Protein AF-A0A9P6WS42-F1 (afdb_monomer_lite)

Organism: Rhizopus oryzae (NCBI:txid64495)

Structure (mmCIF, N/CA/C/O backbone):
data_AF-A0A9P6WS42-F1
#
_entry.id   AF-A0A9P6WS42-F1
#
loop_
_atom_site.group_PDB
_atom_site.id
_atom_site.type_symbol
_atom_site.label_atom_id
_atom_site.label_alt_id
_atom_site.label_comp_id
_atom_site.label_asym_id
_atom_site.label_entity_id
_atom_site.label_seq_id
_atom_site.pdbx_PDB_ins_code
_atom_site.Cartn_x
_atom_site.Cartn_y
_atom_site.Cartn_z
_atom_site.occupancy
_atom_site.B_iso_or_equiv
_atom_site.auth_seq_id
_atom_site.auth_comp_id
_atom_site.auth_asym_id
_atom_site.auth_atom_id
_atom_site.pdbx_PDB_model_num
ATOM 1 N N . MET A 1 1 ? -29.569 18.873 82.165 1.00 46.16 1 MET A N 1
ATOM 2 C CA . MET A 1 1 ? -29.773 17.542 81.552 1.00 46.16 1 MET A CA 1
ATOM 3 C C . MET A 1 1 ? -29.683 17.688 80.034 1.00 46.16 1 MET A C 1
ATOM 5 O O . MET A 1 1 ? -30.394 18.507 79.463 1.00 46.16 1 MET A O 1
ATOM 9 N N . ASN A 1 2 ? -28.747 16.977 79.411 1.00 52.41 2 ASN A N 1
ATOM 10 C CA . ASN A 1 2 ? -28.185 17.230 78.078 1.00 52.41 2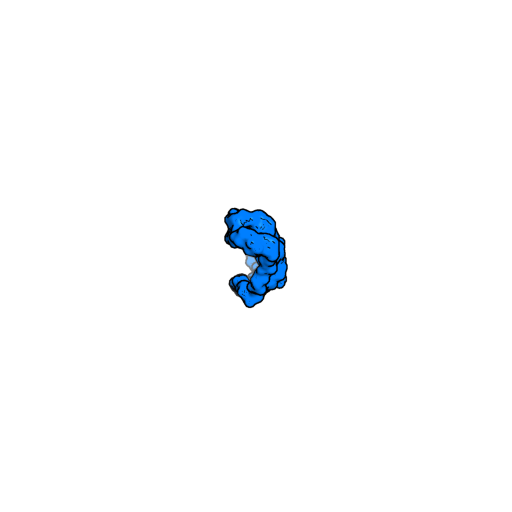 ASN A CA 1
ATOM 11 C C . ASN A 1 2 ? -29.073 16.741 76.915 1.00 52.41 2 ASN A C 1
ATOM 13 O O . ASN A 1 2 ? -28.735 15.768 76.250 1.00 52.41 2 ASN A O 1
ATOM 17 N N . VAL A 1 3 ? -30.195 17.410 76.631 1.00 56.16 3 VAL A N 1
ATOM 18 C CA . VAL A 1 3 ? -31.117 16.955 75.563 1.00 56.16 3 VAL A CA 1
ATOM 19 C C . VAL A 1 3 ? -30.722 17.458 74.162 1.00 56.16 3 VAL A C 1
ATOM 21 O O . VAL A 1 3 ? -31.017 16.800 73.172 1.00 56.16 3 VAL A O 1
ATOM 24 N N . ARG A 1 4 ? -29.988 18.579 74.047 1.00 54.50 4 ARG A N 1
ATOM 25 C CA . ARG A 1 4 ? -29.570 19.140 72.739 1.00 54.50 4 ARG A CA 1
ATOM 26 C C . ARG A 1 4 ? -28.401 18.414 72.064 1.00 54.50 4 ARG A C 1
ATOM 28 O O . ARG A 1 4 ? -28.244 18.528 70.858 1.00 54.50 4 ARG A O 1
ATOM 35 N N . LEU A 1 5 ? -27.585 17.689 72.829 1.00 50.72 5 LEU A N 1
ATOM 36 C CA . LEU A 1 5 ? -26.433 16.949 72.295 1.00 50.72 5 LEU A CA 1
ATOM 37 C C . LEU A 1 5 ? -26.826 15.572 71.737 1.00 50.72 5 LEU A C 1
ATOM 39 O O . LEU A 1 5 ? -26.123 15.045 70.887 1.00 50.72 5 LEU A O 1
ATOM 43 N N . LEU A 1 6 ? -27.962 15.018 72.173 1.00 51.47 6 LEU A N 1
ATOM 44 C CA . LEU A 1 6 ? -28.435 13.691 71.766 1.00 51.47 6 LEU A CA 1
ATOM 45 C C . LEU A 1 6 ? -29.115 13.689 70.387 1.00 51.47 6 LEU A C 1
ATOM 47 O O . LEU A 1 6 ? -29.074 12.688 69.678 1.00 51.47 6 LEU A O 1
ATOM 51 N N . SER A 1 7 ? -29.705 14.814 69.976 1.00 51.19 7 SER A N 1
ATOM 52 C CA . SER A 1 7 ? -30.403 14.945 68.692 1.00 51.19 7 SER A CA 1
ATOM 53 C C . SER A 1 7 ? -29.474 15.182 67.497 1.00 51.19 7 SER A C 1
ATOM 55 O O . SER A 1 7 ? -29.868 14.895 66.370 1.00 51.19 7 SER A O 1
ATOM 57 N N . LEU A 1 8 ? -28.236 15.643 67.719 1.00 51.81 8 LEU A N 1
ATOM 58 C CA . LEU A 1 8 ? -27.270 15.852 66.633 1.00 51.81 8 LEU A CA 1
ATOM 59 C C . LEU A 1 8 ? -26.605 14.544 66.169 1.00 51.81 8 LEU A C 1
ATOM 61 O O . LEU A 1 8 ? -26.204 14.431 65.015 1.00 51.81 8 LEU A O 1
ATOM 65 N N . SER A 1 9 ? -26.504 13.543 67.048 1.00 53.69 9 SER A N 1
ATOM 66 C CA . SER A 1 9 ? -25.834 12.269 66.750 1.00 53.69 9 SER A CA 1
ATOM 67 C C . SER A 1 9 ? -26.696 11.300 65.939 1.00 53.69 9 SER A C 1
ATOM 69 O O . SER A 1 9 ? -26.161 10.429 65.259 1.00 53.69 9 SER A O 1
ATOM 71 N N . LEU A 1 10 ? -28.025 11.445 65.983 1.00 51.66 10 LEU A N 1
ATOM 72 C CA . LEU A 1 10 ? -28.938 10.485 65.358 1.00 51.66 10 LEU A CA 1
ATOM 73 C C . LEU A 1 10 ? -29.092 10.699 63.842 1.00 51.66 10 LEU A C 1
ATOM 75 O O . LEU A 1 10 ? -29.388 9.754 63.118 1.00 51.66 10 LEU A O 1
ATOM 79 N N . PHE A 1 11 ? -28.835 11.911 63.342 1.00 51.41 11 PHE A N 1
ATOM 80 C CA . PHE A 1 11 ? -28.960 12.234 61.913 1.00 51.41 11 PHE A CA 1
ATOM 81 C C . PHE A 1 11 ? -27.727 11.860 61.074 1.00 51.41 11 PHE A C 1
ATOM 83 O O . PHE A 1 11 ? -27.799 11.853 59.850 1.00 51.41 11 PHE A O 1
ATOM 90 N N . ALA A 1 12 ? -26.599 11.532 61.711 1.00 53.59 12 ALA A N 1
ATOM 91 C CA . ALA A 1 12 ? -25.361 11.191 61.008 1.00 53.59 12 ALA A CA 1
ATOM 92 C C . ALA A 1 12 ? -25.286 9.714 60.567 1.00 53.59 12 ALA A C 1
ATOM 94 O O . ALA A 1 12 ? -24.409 9.358 59.785 1.00 53.59 12 ALA A O 1
ATOM 95 N N . ALA A 1 13 ? -26.187 8.848 61.047 1.00 54.91 13 ALA A N 1
ATOM 96 C CA . ALA A 1 13 ? -26.085 7.399 60.842 1.00 54.91 13 ALA A CA 1
ATOM 97 C C . ALA A 1 13 ? -26.916 6.848 59.665 1.00 54.91 13 ALA A C 1
ATOM 99 O O . ALA A 1 13 ? -26.704 5.711 59.255 1.00 54.91 13 ALA A O 1
ATOM 100 N N . THR A 1 14 ? -27.844 7.618 59.090 1.00 56.75 14 THR A N 1
ATOM 101 C CA . THR A 1 14 ? -28.782 7.120 58.060 1.00 56.75 14 THR A CA 1
ATOM 102 C C . THR A 1 14 ? -28.362 7.403 56.613 1.00 56.75 14 THR A C 1
ATOM 104 O O . THR A 1 14 ? -29.088 7.051 55.688 1.00 56.75 14 THR A O 1
ATOM 107 N N . GLY A 1 15 ? -27.177 7.979 56.383 1.00 55.53 15 GLY A N 1
ATOM 108 C CA . GLY A 1 15 ? -26.724 8.396 55.048 1.00 55.53 15 GLY A CA 1
ATOM 109 C C . GLY A 1 15 ? -26.076 7.324 54.157 1.00 55.53 15 GLY A C 1
ATOM 110 O O . GLY A 1 15 ? -25.818 7.617 52.995 1.00 55.53 15 GLY A O 1
ATOM 111 N N . LEU A 1 16 ? -25.790 6.110 54.650 1.00 57.00 16 LEU A N 1
ATOM 112 C CA . LEU A 1 16 ? -25.033 5.102 53.876 1.00 57.00 16 LEU A CA 1
ATOM 113 C C . LEU A 1 16 ? -25.857 3.938 53.309 1.00 57.00 16 LEU A C 1
ATOM 115 O O . LEU A 1 16 ? -25.305 3.099 52.604 1.00 57.00 16 LEU A O 1
ATOM 119 N N . ALA A 1 17 ? -27.175 3.899 53.514 1.00 54.72 17 ALA A N 1
ATOM 120 C CA . ALA A 1 17 ? -28.041 2.915 52.853 1.00 54.72 17 ALA A CA 1
ATOM 121 C C . ALA A 1 17 ? -28.472 3.375 51.443 1.00 54.72 17 ALA A C 1
ATOM 123 O O . ALA A 1 17 ? -29.611 3.177 51.026 1.00 54.72 17 ALA A O 1
ATOM 124 N N . GLY A 1 18 ? -27.560 4.004 50.696 1.00 49.69 18 GLY A N 1
ATOM 125 C CA . GLY A 1 18 ? -27.676 4.154 49.249 1.00 49.69 18 GLY A CA 1
ATOM 126 C C . GLY A 1 18 ? -27.378 2.807 48.606 1.00 49.69 18 GLY A C 1
ATOM 127 O O . GLY A 1 18 ? -26.253 2.546 48.192 1.00 49.69 18 GLY A O 1
ATOM 128 N N . CYS A 1 19 ? -28.381 1.931 48.602 1.00 56.78 19 CYS A N 1
ATOM 129 C CA . CYS A 1 19 ? -28.360 0.620 47.969 1.00 56.78 19 CYS A CA 1
ATOM 130 C C . CYS A 1 19 ? -28.274 0.807 46.446 1.00 56.78 19 CYS A C 1
ATOM 132 O O . CYS A 1 19 ? -29.278 0.805 45.738 1.00 56.78 19 CYS A O 1
ATOM 134 N N . GLY A 1 20 ? -27.065 1.044 45.942 1.00 54.94 20 GLY A N 1
ATOM 135 C CA . GLY A 1 20 ? -26.766 0.870 44.533 1.00 54.94 20 GLY A CA 1
ATOM 136 C C . GLY A 1 20 ? -26.814 -0.623 44.257 1.00 54.94 20 GLY A C 1
ATOM 137 O O . GLY A 1 20 ? -25.910 -1.349 44.670 1.00 54.94 20 GLY A O 1
ATOM 138 N N . ALA A 1 21 ? -27.886 -1.089 43.615 1.00 59.09 21 ALA A N 1
ATOM 139 C CA . ALA A 1 21 ? -27.901 -2.410 43.013 1.00 59.09 21 ALA A CA 1
ATOM 140 C C . ALA A 1 21 ? -26.650 -2.508 42.127 1.00 59.09 21 ALA A C 1
ATOM 142 O O . ALA A 1 21 ? -26.537 -1.805 41.124 1.00 59.09 21 ALA A O 1
ATOM 143 N N . SER A 1 22 ? -25.673 -3.309 42.559 1.00 59.19 22 SER A N 1
ATOM 144 C CA . SER A 1 22 ? -24.541 -3.678 41.716 1.00 59.19 22 SER A CA 1
ATOM 145 C C . SER A 1 22 ? -25.096 -4.584 40.634 1.00 59.19 22 SER A C 1
ATOM 147 O O . SER A 1 22 ? -25.199 -5.796 40.816 1.00 59.19 22 SER A O 1
ATOM 149 N N . GLU A 1 23 ? -25.520 -3.975 39.533 1.00 66.88 23 GLU A N 1
ATOM 150 C CA . GLU A 1 23 ? -25.697 -4.696 38.289 1.00 66.88 23 GLU A CA 1
ATOM 151 C C . GLU A 1 23 ? -24.340 -5.331 37.951 1.00 66.88 23 GLU A C 1
ATOM 153 O O . GLU A 1 23 ? -23.320 -4.628 37.972 1.00 66.88 23 GLU A O 1
ATOM 158 N N . PRO A 1 24 ? -24.278 -6.660 37.745 1.00 75.44 24 PRO A N 1
ATOM 159 C CA . PRO A 1 24 ? -23.037 -7.321 37.385 1.00 75.44 24 PRO A CA 1
ATOM 160 C C . PRO A 1 24 ? -22.411 -6.611 36.180 1.00 75.44 24 PRO A C 1
ATOM 162 O O . PRO A 1 24 ? -23.130 -6.335 35.216 1.00 75.44 24 PRO A O 1
ATOM 165 N N . PRO A 1 25 ? -21.100 -6.305 36.213 1.00 76.62 25 PRO A N 1
ATOM 166 C CA . PRO A 1 25 ? -20.430 -5.669 35.090 1.00 76.62 25 PRO A CA 1
ATOM 167 C C . PRO A 1 25 ? -20.731 -6.426 33.797 1.00 76.62 25 PRO A C 1
ATOM 169 O O . PRO A 1 25 ? -20.577 -7.649 33.741 1.00 76.62 25 PRO A O 1
ATOM 172 N N . ALA A 1 26 ? -21.185 -5.699 32.774 1.00 80.38 26 ALA A N 1
ATOM 173 C CA . ALA A 1 26 ? -21.464 -6.289 31.476 1.00 80.38 26 ALA A CA 1
ATOM 174 C C . ALA A 1 26 ? -20.209 -7.015 30.947 1.00 80.38 26 ALA A C 1
ATOM 176 O O . ALA A 1 26 ? -19.092 -6.514 31.134 1.00 80.38 26 ALA A O 1
ATOM 177 N N . PRO A 1 27 ? -20.364 -8.180 30.290 1.00 81.75 27 PRO A N 1
ATOM 178 C CA . PRO A 1 27 ? -19.243 -8.884 29.686 1.00 81.75 27 PRO A CA 1
ATOM 179 C C . PRO A 1 27 ? -18.474 -7.983 28.708 1.00 81.75 27 PRO A C 1
ATOM 181 O O . PRO A 1 27 ? -19.096 -7.170 28.016 1.00 81.75 27 PRO A O 1
ATOM 184 N N . PRO A 1 28 ? -17.140 -8.134 28.603 1.00 79.19 28 PRO A N 1
ATOM 185 C CA . PRO A 1 28 ? -16.358 -7.414 27.609 1.00 79.19 28 PRO A CA 1
ATOM 186 C C . PRO A 1 28 ? -16.876 -7.707 26.194 1.00 79.19 28 PRO A C 1
ATOM 188 O O . PRO A 1 28 ? -17.277 -8.843 25.919 1.00 79.19 28 PRO A O 1
ATOM 191 N N . PRO A 1 29 ? -16.848 -6.722 25.280 1.00 77.75 29 PRO A N 1
ATOM 192 C CA . PRO A 1 29 ? -17.184 -6.969 23.887 1.00 77.75 29 PRO A CA 1
ATOM 193 C C . PRO A 1 29 ? -16.222 -8.000 23.271 1.00 77.75 29 PRO A C 1
ATOM 195 O O . PRO A 1 29 ? -15.064 -8.097 23.697 1.00 77.75 29 PRO A O 1
ATOM 198 N N . PRO A 1 30 ? -16.682 -8.772 22.268 1.00 76.38 30 PRO A N 1
ATOM 199 C CA . PRO A 1 30 ? -15.834 -9.730 21.574 1.00 76.38 30 PRO A CA 1
ATOM 200 C C . PRO A 1 30 ? -14.632 -9.026 20.923 1.00 76.38 30 PRO A C 1
ATOM 202 O O . PRO A 1 30 ? -14.740 -7.860 20.525 1.00 76.38 30 PRO A O 1
ATOM 205 N N . PRO A 1 31 ? -13.482 -9.716 20.812 1.00 78.50 31 PRO A N 1
ATOM 206 C CA . PRO A 1 31 ? -12.295 -9.144 20.194 1.00 78.50 31 PRO A CA 1
ATOM 207 C C . PRO A 1 31 ? -12.556 -8.801 18.715 1.00 78.50 31 PRO A C 1
ATOM 209 O O . PRO A 1 31 ? -13.354 -9.481 18.062 1.00 78.50 31 PRO A O 1
ATOM 212 N N . PRO A 1 32 ? -11.880 -7.772 18.168 1.00 75.38 32 PRO A N 1
ATOM 213 C CA . PRO A 1 32 ? -11.951 -7.453 16.746 1.00 75.38 32 PRO A CA 1
ATOM 214 C C . PRO A 1 32 ? -11.582 -8.663 15.884 1.00 75.38 32 PRO A C 1
ATOM 216 O O . PRO A 1 32 ? -10.624 -9.375 16.185 1.00 75.38 32 PRO A O 1
ATOM 219 N N . THR A 1 33 ? -12.345 -8.887 14.815 1.00 78.44 33 THR A N 1
ATOM 220 C CA . THR A 1 33 ? -12.051 -9.943 13.840 1.00 78.44 33 THR A CA 1
ATOM 221 C C . THR A 1 33 ? -10.866 -9.517 12.968 1.00 78.44 33 THR A C 1
ATOM 223 O O . THR A 1 33 ? -10.699 -8.335 12.660 1.00 78.44 33 THR A O 1
ATOM 226 N N . GLU A 1 34 ? -9.980 -10.465 12.653 1.00 75.94 34 GLU A N 1
ATOM 227 C CA . GLU A 1 34 ? -8.787 -10.196 11.851 1.00 75.94 34 GLU A CA 1
ATOM 228 C C . GLU A 1 34 ? -9.167 -9.948 10.386 1.00 75.94 34 GLU A C 1
ATOM 230 O O . GLU A 1 34 ? -9.941 -10.697 9.793 1.00 75.94 34 GLU A O 1
ATOM 235 N N . VAL A 1 35 ? -8.599 -8.896 9.794 1.00 74.38 35 VAL A N 1
ATOM 236 C CA . VAL A 1 35 ? -8.886 -8.500 8.412 1.00 74.38 35 VAL A CA 1
ATOM 237 C C . VAL A 1 35 ? -8.328 -9.533 7.433 1.00 74.38 35 VAL A C 1
ATOM 239 O O . VAL A 1 35 ? -7.127 -9.807 7.427 1.00 74.38 35 VAL A O 1
ATOM 242 N N . ALA A 1 36 ? -9.174 -10.036 6.532 1.00 73.56 36 ALA A N 1
ATOM 243 C CA . ALA A 1 36 ? -8.789 -10.997 5.504 1.00 73.56 36 ALA A CA 1
ATOM 244 C C . ALA A 1 36 ? -8.841 -10.399 4.085 1.00 73.56 36 ALA A C 1
ATOM 246 O O . ALA A 1 36 ? -9.856 -9.855 3.635 1.00 73.56 36 ALA A O 1
ATOM 247 N N . ALA A 1 37 ? -7.751 -10.586 3.333 1.00 71.94 37 ALA A N 1
ATOM 248 C CA . ALA A 1 37 ? -7.646 -10.230 1.918 1.00 71.94 37 ALA A CA 1
ATOM 249 C C . ALA A 1 37 ? -8.304 -11.303 1.030 1.00 71.94 37 ALA A C 1
ATOM 251 O O . ALA A 1 37 ? -7.631 -12.118 0.402 1.00 71.94 37 ALA A O 1
ATOM 252 N N . VAL A 1 38 ? -9.639 -11.328 1.000 1.00 72.75 38 VAL A N 1
ATOM 253 C CA . VAL A 1 38 ? -10.407 -12.389 0.317 1.00 72.75 38 VAL A CA 1
ATOM 254 C C . VAL A 1 38 ? -10.433 -12.211 -1.205 1.00 72.75 38 VAL A C 1
ATOM 256 O O . VAL A 1 38 ? -10.370 -13.189 -1.948 1.00 72.75 38 VAL A O 1
ATOM 259 N N . LYS A 1 39 ? -10.558 -10.969 -1.695 1.00 74.62 39 LYS A N 1
ATOM 260 C CA . LYS A 1 39 ? -10.704 -10.667 -3.130 1.00 74.62 39 LYS A CA 1
ATOM 261 C C . LYS A 1 39 ? -9.774 -9.538 -3.550 1.00 74.62 39 LYS A C 1
ATOM 263 O O . LYS A 1 39 ? -10.163 -8.374 -3.597 1.00 74.62 39 LYS A O 1
ATOM 268 N N . THR A 1 40 ? -8.555 -9.911 -3.911 1.00 78.88 40 THR A N 1
ATOM 269 C CA . THR A 1 40 ? -7.529 -9.002 -4.425 1.00 78.88 40 THR A CA 1
ATOM 270 C C . THR A 1 40 ? -7.209 -9.335 -5.882 1.00 78.88 40 THR A C 1
ATOM 272 O O . THR A 1 40 ? -6.176 -9.941 -6.170 1.00 78.88 40 THR A O 1
ATOM 275 N N . PRO A 1 41 ? -8.098 -8.985 -6.839 1.00 80.56 41 PRO A N 1
ATOM 276 C CA . PRO A 1 41 ? -7.763 -9.142 -8.249 1.00 80.56 41 PRO A CA 1
ATOM 277 C C . PRO A 1 41 ? -6.457 -8.389 -8.539 1.00 80.56 41 PRO A C 1
ATOM 279 O O . PRO A 1 41 ? -6.214 -7.340 -7.934 1.00 80.56 41 PRO A O 1
ATOM 282 N N . PRO A 1 42 ? -5.594 -8.913 -9.420 1.00 77.81 42 PRO A N 1
ATOM 283 C CA . PRO A 1 42 ? -4.319 -8.280 -9.702 1.00 77.81 42 PRO A CA 1
ATOM 284 C C . PRO A 1 42 ? -4.524 -6.885 -10.319 1.00 77.81 42 PRO A C 1
ATOM 286 O O . PRO A 1 42 ? -5.482 -6.677 -11.068 1.00 77.81 42 PRO A O 1
ATOM 289 N N . PRO A 1 43 ? -3.638 -5.924 -10.014 1.00 78.25 43 PRO A N 1
ATOM 290 C CA . PRO A 1 43 ? -3.675 -4.595 -10.612 1.00 78.25 43 PRO A CA 1
ATOM 291 C C . PRO A 1 43 ? -3.419 -4.679 -12.120 1.00 78.25 43 PRO A C 1
ATOM 293 O O . PRO A 1 43 ? -2.548 -5.430 -12.568 1.00 78.25 43 PRO A O 1
ATOM 296 N N . GLN A 1 44 ? -4.119 -3.862 -12.912 1.00 80.19 44 GLN A N 1
ATOM 297 C CA . GLN A 1 44 ? -3.737 -3.668 -14.310 1.00 80.19 44 GLN A CA 1
ATOM 298 C C . GLN A 1 44 ? -2.398 -2.929 -14.390 1.00 80.19 44 GLN A C 1
ATOM 300 O O . GLN A 1 44 ? -2.305 -1.733 -14.096 1.00 80.19 44 GLN A O 1
ATOM 305 N N . TYR A 1 45 ? -1.369 -3.643 -14.843 1.00 76.31 45 TYR A N 1
ATOM 306 C CA . TYR A 1 45 ? -0.071 -3.052 -15.126 1.00 76.31 45 TYR A CA 1
ATOM 307 C C . TYR A 1 45 ? -0.114 -2.242 -16.435 1.00 76.31 45 TYR A C 1
ATOM 309 O O . TYR A 1 45 ? -0.678 -2.727 -17.419 1.00 76.31 45 TYR A O 1
ATOM 317 N N . PRO A 1 46 ? 0.469 -1.030 -16.486 1.00 82.81 46 PRO A N 1
ATOM 318 C CA . PRO A 1 46 ? 0.536 -0.247 -17.721 1.00 82.81 46 PRO A CA 1
ATOM 319 C C . PRO A 1 46 ? 1.309 -0.976 -18.832 1.00 82.81 46 PRO A C 1
ATOM 321 O O . PRO A 1 46 ? 2.425 -1.451 -18.604 1.00 82.81 46 PRO A O 1
ATOM 324 N N . LEU A 1 47 ? 0.735 -1.045 -20.038 1.00 83.12 47 LEU A N 1
ATOM 325 C CA . LEU A 1 47 ? 1.300 -1.792 -21.170 1.00 83.12 47 LEU A CA 1
ATOM 326 C C . LEU A 1 47 ? 2.649 -1.217 -21.613 1.00 83.12 47 LEU A C 1
ATOM 328 O O . LEU A 1 47 ? 3.582 -1.961 -21.898 1.00 83.12 47 LEU A O 1
ATOM 332 N N . GLU A 1 48 ? 2.772 0.105 -21.611 1.00 83.56 48 GLU A N 1
ATOM 333 C CA . GLU A 1 48 ? 3.976 0.816 -22.036 1.00 83.56 48 GLU A CA 1
ATOM 334 C C . GLU A 1 48 ? 5.171 0.444 -21.148 1.00 83.56 48 GLU A C 1
ATOM 336 O O . GLU A 1 48 ? 6.277 0.218 -21.636 1.00 83.56 48 GLU A O 1
ATOM 341 N N . LEU A 1 49 ? 4.930 0.307 -19.839 1.00 83.56 49 LEU A N 1
ATOM 342 C CA . LEU A 1 49 ? 5.950 -0.105 -18.876 1.00 83.56 49 LEU A CA 1
ATOM 343 C C . LEU A 1 49 ? 6.306 -1.588 -19.034 1.00 83.56 49 LEU A C 1
ATOM 345 O O . LEU A 1 49 ? 7.481 -1.942 -18.928 1.00 83.56 49 LEU A O 1
ATOM 349 N N . ALA A 1 50 ? 5.320 -2.438 -19.342 1.00 81.56 50 ALA A N 1
ATOM 350 C CA . ALA A 1 50 ? 5.551 -3.856 -19.614 1.00 81.56 50 ALA A CA 1
ATOM 351 C C . ALA A 1 50 ? 6.436 -4.056 -20.854 1.00 81.56 50 ALA A C 1
ATOM 353 O O . ALA A 1 50 ? 7.395 -4.825 -20.806 1.00 81.56 50 ALA A O 1
ATOM 354 N N . CYS A 1 51 ? 6.170 -3.322 -21.939 1.00 87.06 51 CYS A N 1
ATOM 355 C CA . CYS A 1 51 ? 6.969 -3.376 -23.166 1.00 87.06 51 CYS A CA 1
ATOM 356 C C . CYS A 1 51 ? 8.424 -2.931 -22.955 1.00 87.06 51 CYS A C 1
ATOM 358 O O . CYS A 1 51 ? 9.317 -3.398 -23.656 1.00 87.06 51 CYS A O 1
ATOM 360 N N . MET A 1 52 ? 8.671 -2.056 -21.980 1.00 86.62 52 MET A N 1
ATOM 361 C CA . MET A 1 52 ? 10.012 -1.593 -21.615 1.00 86.62 52 MET A CA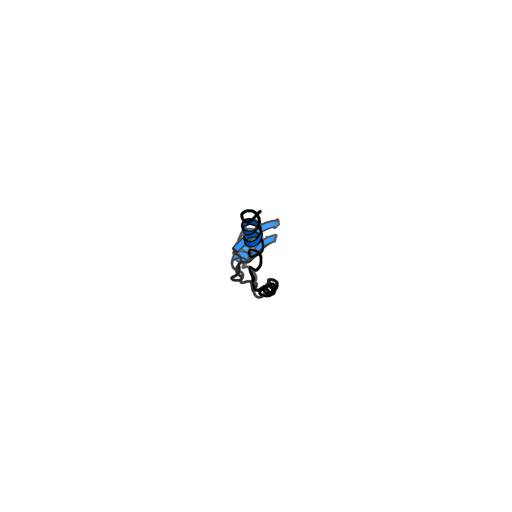 1
ATOM 362 C C . MET A 1 52 ? 10.711 -2.485 -20.57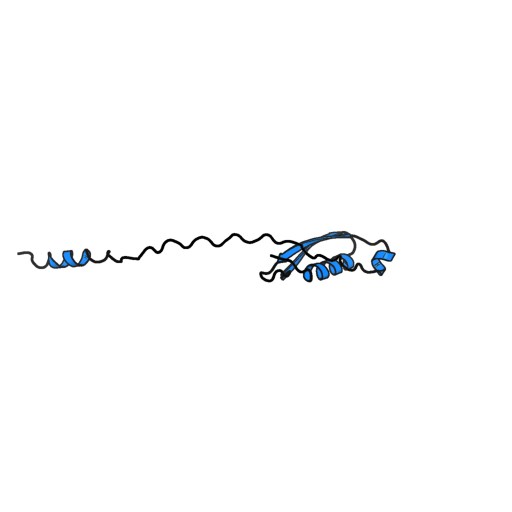4 1.00 86.62 52 MET A C 1
ATOM 364 O O . MET A 1 52 ? 11.820 -2.162 -20.151 1.00 86.62 52 MET A O 1
ATOM 368 N N . GLY A 1 53 ? 10.075 -3.572 -20.120 1.00 81.94 53 GLY A N 1
ATOM 369 C CA . GLY A 1 53 ? 10.611 -4.436 -19.062 1.00 81.94 53 GLY A CA 1
ATOM 370 C C . GLY A 1 53 ? 10.742 -3.735 -17.706 1.00 81.94 53 GLY A C 1
ATOM 371 O O . GLY A 1 53 ? 11.517 -4.159 -16.851 1.00 81.94 53 GLY A O 1
ATOM 372 N N . VAL A 1 54 ? 10.011 -2.637 -17.508 1.00 84.00 54 VAL A N 1
ATOM 373 C CA . VAL A 1 54 ? 10.038 -1.864 -16.270 1.00 84.00 54 VAL A CA 1
ATOM 374 C C . VAL A 1 54 ? 9.138 -2.559 -15.255 1.00 84.00 54 VAL A C 1
ATOM 376 O O . VAL A 1 54 ? 8.002 -2.900 -15.558 1.00 84.00 54 VAL A O 1
ATOM 379 N N . GLY A 1 55 ? 9.655 -2.773 -14.046 1.00 82.69 55 GLY A N 1
ATOM 380 C CA . GLY A 1 55 ? 8.956 -3.428 -12.943 1.00 82.69 55 GLY A CA 1
ATOM 381 C C . GLY A 1 55 ? 9.341 -2.818 -11.598 1.00 82.69 55 GLY A C 1
ATOM 382 O O . GLY A 1 55 ? 10.126 -1.869 -11.534 1.00 82.69 55 GLY A O 1
ATOM 383 N N . GLY A 1 56 ? 8.766 -3.335 -10.515 1.00 85.50 56 GLY A N 1
ATOM 384 C CA . GLY A 1 56 ? 9.036 -2.820 -9.179 1.00 85.50 56 GLY A CA 1
ATOM 385 C C . GLY A 1 56 ? 8.185 -3.460 -8.093 1.00 85.50 56 GLY A C 1
ATOM 386 O O . GLY A 1 56 ? 7.197 -4.136 -8.378 1.00 85.50 56 GLY A O 1
ATOM 387 N N . THR A 1 57 ? 8.571 -3.222 -6.844 1.00 86.81 57 THR A N 1
ATOM 388 C CA . THR A 1 57 ? 7.815 -3.624 -5.655 1.00 86.81 57 THR A CA 1
ATOM 389 C C . THR A 1 57 ? 7.444 -2.385 -4.851 1.00 86.81 57 THR A C 1
ATOM 391 O O . THR A 1 57 ? 8.210 -1.425 -4.762 1.00 86.81 57 THR A O 1
ATOM 394 N N . SER A 1 58 ? 6.247 -2.377 -4.269 1.00 88.94 58 SER A N 1
ATOM 395 C CA . SER A 1 58 ? 5.811 -1.297 -3.385 1.00 88.94 58 SER A CA 1
ATOM 396 C C . SER A 1 58 ? 5.123 -1.874 -2.160 1.00 88.94 58 SER A C 1
ATOM 398 O O . SER A 1 58 ? 4.215 -2.695 -2.279 1.00 88.94 58 SER A O 1
ATOM 400 N N . THR A 1 59 ? 5.548 -1.419 -0.988 1.00 89.75 59 THR A N 1
ATOM 401 C CA . THR A 1 59 ? 4.976 -1.801 0.300 1.00 89.75 59 THR A CA 1
ATOM 402 C C . THR A 1 59 ? 4.082 -0.674 0.790 1.00 89.75 59 THR A C 1
ATOM 404 O O . THR A 1 59 ? 4.535 0.467 0.922 1.00 89.75 59 THR A O 1
ATOM 407 N N . PHE A 1 60 ? 2.822 -0.990 1.088 1.00 90.75 60 PHE A N 1
ATOM 408 C CA . PHE A 1 60 ? 1.845 -0.026 1.587 1.00 90.75 60 PHE A CA 1
ATOM 409 C C . PHE A 1 60 ? 1.416 -0.363 3.011 1.00 90.75 60 PHE A C 1
ATOM 411 O O . PHE A 1 60 ? 1.179 -1.524 3.336 1.00 90.75 60 PHE A O 1
ATOM 418 N N . LYS A 1 61 ? 1.257 0.672 3.835 1.00 90.25 61 LYS A N 1
ATOM 419 C CA . LYS A 1 61 ? 0.459 0.608 5.057 1.00 90.25 61 LYS A CA 1
ATOM 420 C C . LYS A 1 61 ? -0.977 0.951 4.685 1.00 90.25 61 LYS A C 1
ATOM 422 O O . LYS A 1 61 ? -1.215 2.005 4.092 1.00 90.25 61 LYS A O 1
ATOM 427 N N . VAL A 1 62 ? -1.907 0.068 5.024 1.00 89.00 62 VAL A N 1
ATOM 428 C CA . VAL A 1 62 ? -3.321 0.212 4.680 1.00 89.00 62 VAL A CA 1
ATOM 429 C C . VAL A 1 62 ? -4.143 0.196 5.961 1.00 89.00 62 VAL A C 1
ATOM 431 O O . VAL A 1 62 ? -4.040 -0.747 6.741 1.00 89.00 62 VAL A O 1
ATOM 434 N N . THR A 1 63 ? -4.950 1.231 6.170 1.00 89.69 63 THR A N 1
ATOM 435 C CA . THR A 1 63 ? -5.937 1.284 7.252 1.00 89.69 63 THR A CA 1
ATOM 436 C C . THR A 1 63 ? -7.290 0.877 6.687 1.00 89.69 63 THR A C 1
ATOM 438 O O . THR A 1 63 ? -7.713 1.419 5.664 1.00 89.69 63 THR A O 1
ATOM 441 N N . ILE A 1 64 ? -7.959 -0.076 7.336 1.00 87.31 64 ILE A N 1
ATOM 442 C CA . ILE A 1 64 ? -9.270 -0.585 6.917 1.00 87.31 64 ILE A CA 1
ATOM 443 C C . ILE A 1 64 ? -10.353 0.004 7.815 1.00 87.31 64 ILE A C 1
ATOM 445 O O . ILE A 1 64 ? -10.236 -0.019 9.039 1.00 87.31 64 ILE A O 1
ATOM 449 N N . GLY A 1 65 ? -11.374 0.583 7.189 1.00 85.00 65 GLY A N 1
ATOM 450 C CA . GLY A 1 65 ? -12.561 1.096 7.857 1.00 85.00 65 GLY A CA 1
ATOM 451 C C . GLY A 1 65 ? -13.471 -0.024 8.356 1.00 85.00 65 GLY A C 1
ATOM 452 O O . GLY A 1 65 ? -13.351 -1.184 7.968 1.00 85.00 65 GLY A O 1
ATOM 453 N N . THR A 1 66 ? -14.432 0.337 9.203 1.00 84.19 66 THR A N 1
ATOM 454 C CA . THR A 1 66 ? -15.438 -0.597 9.742 1.00 84.19 66 THR A CA 1
ATOM 455 C C . THR A 1 66 ? -16.370 -1.174 8.673 1.00 84.19 66 THR A C 1
ATOM 457 O O . THR A 1 66 ? -17.079 -2.140 8.928 1.00 84.19 66 THR A O 1
ATOM 460 N N . ASP A 1 67 ? -16.367 -0.597 7.473 1.00 83.38 67 ASP A N 1
ATOM 461 C CA . ASP A 1 67 ? -1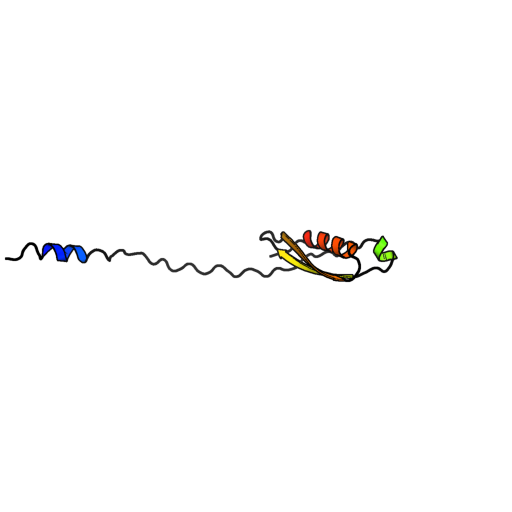7.081 -1.060 6.284 1.00 83.38 67 ASP A CA 1
ATOM 462 C C . ASP A 1 67 ? -16.284 -2.085 5.453 1.00 83.38 67 ASP A C 1
ATOM 464 O O . ASP A 1 67 ? -16.742 -2.503 4.387 1.00 83.38 67 ASP A O 1
ATOM 468 N N . GLY A 1 68 ? -15.084 -2.467 5.907 1.00 80.12 68 GLY A N 1
ATOM 469 C CA . GLY A 1 68 ? -14.183 -3.359 5.179 1.00 80.12 68 GLY A CA 1
ATOM 470 C C . GLY A 1 68 ? -13.490 -2.687 3.988 1.00 80.12 68 GLY A C 1
ATOM 471 O O . GLY A 1 68 ? -12.887 -3.362 3.155 1.00 80.12 6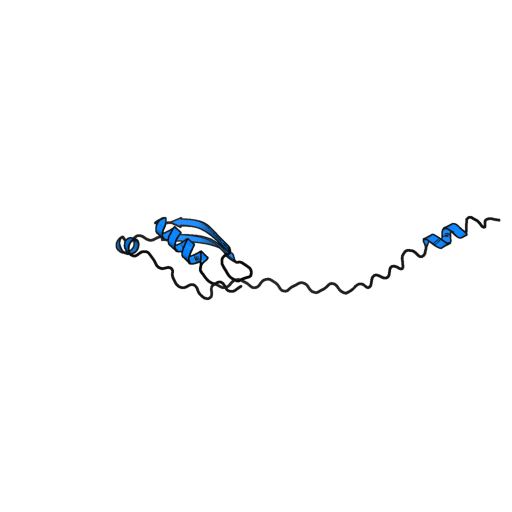8 GLY A O 1
ATOM 472 N N . LYS A 1 69 ? -13.550 -1.358 3.847 1.00 84.06 69 LYS A N 1
ATOM 473 C CA . LYS A 1 69 ? -12.864 -0.653 2.754 1.00 84.06 69 LYS A CA 1
ATOM 474 C C . LYS A 1 69 ? -11.577 0.015 3.243 1.00 84.06 69 LYS A C 1
ATOM 476 O O . LYS A 1 69 ? -11.512 0.469 4.384 1.00 84.06 69 LYS A O 1
ATOM 481 N N . PRO A 1 70 ? -10.541 0.122 2.396 1.00 86.19 70 PRO A N 1
ATOM 482 C CA . PRO A 1 70 ? -9.374 0.941 2.691 1.00 86.19 70 PRO A CA 1
ATOM 483 C C . PRO A 1 70 ? -9.775 2.405 2.900 1.00 86.19 70 PRO A C 1
ATOM 485 O O . PRO A 1 70 ? -10.283 3.049 1.983 1.00 86.19 70 PRO A O 1
ATOM 488 N N . SER A 1 71 ? -9.533 2.937 4.095 1.00 87.69 71 SER A N 1
ATOM 489 C CA . SER A 1 71 ? -9.744 4.353 4.416 1.00 87.69 71 SER A CA 1
ATOM 490 C C . SER A 1 71 ? -8.470 5.173 4.214 1.00 87.69 71 SER A C 1
ATOM 492 O O . SER A 1 71 ? -8.533 6.343 3.839 1.00 87.69 71 SER A O 1
ATOM 494 N N . GLU A 1 72 ? -7.304 4.550 4.391 1.00 87.88 72 GLU A N 1
ATOM 495 C CA . GLU A 1 72 ? -6.007 5.190 4.197 1.00 87.88 72 GLU A CA 1
ATOM 496 C C . GLU A 1 72 ? -5.008 4.223 3.556 1.00 87.88 72 GLU A C 1
ATOM 498 O O . GLU A 1 72 ? -4.876 3.075 3.975 1.00 87.88 72 GLU A O 1
ATOM 503 N N . VAL A 1 73 ? -4.275 4.698 2.544 1.00 90.25 73 VAL A N 1
ATOM 504 C CA . VAL A 1 73 ? -3.208 3.941 1.874 1.00 90.25 73 VAL A CA 1
ATOM 505 C C . VAL A 1 73 ? -1.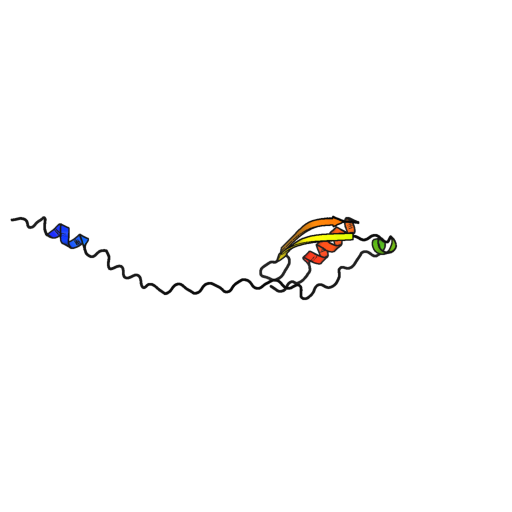951 4.804 1.817 1.00 90.25 73 VAL A C 1
ATOM 507 O O . VAL A 1 73 ? -1.878 5.767 1.042 1.00 90.25 73 VAL A O 1
ATOM 510 N N . ALA A 1 74 ? -0.946 4.452 2.613 1.00 91.31 74 ALA A N 1
ATOM 511 C CA . ALA A 1 74 ? 0.338 5.143 2.677 1.00 91.31 74 ALA A CA 1
ATOM 512 C C . ALA A 1 74 ? 1.449 4.272 2.077 1.00 91.31 74 ALA A C 1
ATOM 514 O O . ALA A 1 74 ? 1.573 3.097 2.414 1.00 91.31 74 ALA A O 1
ATOM 515 N N . LEU A 1 75 ? 2.265 4.842 1.188 1.00 90.50 75 LEU A N 1
ATOM 516 C CA . LEU A 1 75 ? 3.445 4.164 0.647 1.00 90.50 75 LEU A CA 1
ATOM 517 C C . LEU A 1 75 ? 4.558 4.193 1.700 1.00 90.50 75 LEU A C 1
ATOM 519 O O . LEU A 1 75 ? 4.939 5.272 2.146 1.00 90.50 75 LEU A O 1
ATOM 523 N N . LEU A 1 76 ? 5.068 3.024 2.085 1.00 90.75 76 LEU A N 1
ATOM 524 C CA . LEU A 1 76 ? 6.213 2.907 2.993 1.00 90.75 76 LEU A CA 1
ATOM 525 C C . LEU A 1 76 ? 7.522 2.853 2.208 1.00 90.75 76 LEU A C 1
ATOM 527 O O . LEU A 1 76 ? 8.438 3.627 2.462 1.00 90.75 76 LEU A O 1
ATOM 531 N N . THR A 1 77 ? 7.574 1.961 1.220 1.00 87.12 77 THR A N 1
ATOM 532 C CA . THR A 1 77 ? 8.759 1.733 0.392 1.00 87.12 77 THR A CA 1
ATOM 533 C C . THR A 1 77 ? 8.316 1.481 -1.039 1.00 87.12 77 THR A C 1
ATOM 535 O O . THR A 1 77 ? 7.372 0.726 -1.263 1.00 87.12 77 THR A O 1
ATOM 538 N N . GLY A 1 78 ? 8.999 2.084 -2.010 1.00 86.19 78 GLY A N 1
ATOM 539 C CA . GLY A 1 78 ? 8.804 1.813 -3.432 1.00 86.19 78 GLY A CA 1
ATOM 540 C C . GLY A 1 78 ? 10.145 1.589 -4.120 1.00 86.19 78 GLY A C 1
ATOM 541 O O . GLY A 1 78 ? 11.079 2.362 -3.915 1.00 86.19 78 GLY A O 1
ATOM 542 N N . ALA A 1 79 ? 10.233 0.538 -4.927 1.00 84.38 79 ALA A N 1
ATOM 543 C CA . ALA A 1 79 ? 11.359 0.245 -5.801 1.00 84.38 79 ALA A CA 1
ATOM 544 C C . ALA A 1 79 ? 10.876 0.195 -7.255 1.00 84.38 79 ALA A C 1
ATOM 546 O O . ALA A 1 79 ? 9.776 -0.282 -7.535 1.00 84.38 79 ALA A O 1
ATOM 547 N N . GLY A 1 80 ? 11.709 0.662 -8.185 1.00 83.50 80 GLY A N 1
ATOM 548 C CA . GLY A 1 80 ? 11.366 0.719 -9.605 1.00 83.50 80 GLY A CA 1
ATOM 549 C C . GLY A 1 80 ? 10.629 2.004 -9.988 1.00 83.50 80 GLY A C 1
ATOM 550 O O . GLY A 1 80 ? 10.965 3.091 -9.522 1.00 83.50 80 GLY A O 1
ATOM 551 N N . ASN A 1 81 ? 9.655 1.903 -10.894 1.00 85.06 81 ASN A N 1
ATOM 552 C CA . ASN A 1 81 ? 9.038 3.073 -11.521 1.00 85.06 81 ASN A CA 1
ATOM 553 C C . ASN A 1 81 ? 7.963 3.750 -10.633 1.00 85.06 81 ASN A C 1
ATOM 555 O O . ASN A 1 81 ? 7.072 3.073 -10.102 1.00 85.06 81 ASN A O 1
ATOM 559 N N . PRO A 1 82 ? 7.979 5.092 -10.504 1.00 84.38 82 PRO A N 1
ATOM 560 C CA . PRO A 1 82 ? 7.027 5.817 -9.660 1.00 84.38 82 PRO A CA 1
ATOM 561 C C . PRO A 1 82 ? 5.587 5.761 -10.191 1.00 84.38 82 PRO A C 1
ATOM 563 O O . PRO A 1 82 ? 4.650 5.662 -9.400 1.00 84.38 82 PRO A O 1
ATOM 566 N N . SER A 1 83 ? 5.388 5.746 -11.512 1.00 83.94 83 SER A N 1
ATOM 567 C CA . SER A 1 83 ? 4.063 5.610 -12.133 1.00 83.94 83 SER A CA 1
ATOM 568 C C . SER A 1 83 ? 3.457 4.225 -11.891 1.00 83.94 83 SER A C 1
ATOM 570 O O . SER A 1 83 ? 2.251 4.115 -11.669 1.00 83.94 83 SER A O 1
ATOM 572 N N . ALA A 1 84 ? 4.283 3.174 -11.855 1.00 85.31 84 ALA A N 1
ATOM 573 C CA . ALA A 1 84 ? 3.844 1.830 -11.473 1.00 85.31 84 ALA A CA 1
ATOM 574 C C . ALA A 1 84 ? 3.409 1.776 -9.997 1.00 85.31 84 ALA A C 1
ATOM 576 O O . ALA A 1 84 ? 2.337 1.259 -9.684 1.00 85.31 84 ALA A O 1
ATOM 577 N N . SER A 1 85 ? 4.193 2.386 -9.102 1.00 84.31 85 SER A N 1
ATOM 578 C CA . SER A 1 85 ? 3.866 2.470 -7.669 1.00 84.31 85 SER A CA 1
ATOM 579 C C . SER A 1 85 ? 2.573 3.264 -7.429 1.00 84.31 85 SER A C 1
ATOM 581 O O . SER A 1 85 ? 1.733 2.886 -6.610 1.00 84.31 85 SER A O 1
ATOM 583 N N . LEU A 1 86 ? 2.369 4.346 -8.186 1.00 84.62 86 LEU A N 1
ATOM 584 C CA . LEU A 1 86 ? 1.148 5.149 -8.146 1.00 84.62 86 LEU A CA 1
ATOM 585 C C . LEU A 1 86 ? -0.078 4.367 -8.638 1.00 84.62 86 LEU A C 1
ATOM 587 O O . LEU A 1 86 ? -1.141 4.448 -8.019 1.00 84.62 86 LEU A O 1
ATOM 591 N N . ASN A 1 87 ? 0.053 3.608 -9.731 1.00 87.19 87 ASN A N 1
ATOM 592 C CA . ASN A 1 87 ? -1.014 2.733 -10.218 1.00 87.19 87 ASN A CA 1
ATOM 593 C C . ASN A 1 87 ? -1.418 1.719 -9.136 1.00 87.19 87 ASN A C 1
ATOM 595 O O . ASN A 1 87 ? -2.598 1.638 -8.789 1.00 87.19 87 ASN A O 1
ATOM 599 N N . LEU A 1 88 ? -0.429 1.057 -8.533 1.00 86.88 88 LEU A N 1
ATOM 600 C CA . LEU A 1 88 ? -0.648 0.072 -7.482 1.00 86.88 88 LEU A CA 1
ATOM 601 C C . LEU A 1 88 ? -1.330 0.679 -6.250 1.00 86.88 88 LEU A C 1
ATOM 603 O O . LEU A 1 88 ? -2.276 0.095 -5.728 1.00 86.88 88 LEU A O 1
ATOM 607 N N . ARG A 1 89 ? -0.927 1.886 -5.826 1.00 87.12 89 ARG A N 1
ATOM 608 C CA . ARG A 1 89 ? -1.570 2.594 -4.707 1.00 87.12 89 ARG A CA 1
ATOM 609 C C . ARG A 1 89 ? -3.062 2.822 -4.945 1.00 87.12 89 ARG A C 1
ATOM 611 O O . ARG A 1 89 ? -3.865 2.629 -4.034 1.00 87.12 89 ARG A O 1
ATOM 618 N N . ARG A 1 90 ? -3.434 3.252 -6.157 1.00 86.94 90 ARG A N 1
ATOM 619 C CA . ARG A 1 90 ? -4.845 3.473 -6.519 1.00 86.94 90 ARG A CA 1
ATOM 620 C C . ARG A 1 90 ? -5.632 2.169 -6.491 1.00 86.94 90 ARG A C 1
ATOM 622 O O . ARG A 1 90 ? -6.736 2.159 -5.961 1.00 86.94 90 ARG A O 1
ATOM 629 N N . HIS A 1 91 ? -5.047 1.093 -7.015 1.00 87.25 91 HIS A N 1
ATOM 630 C CA . HIS A 1 91 ? -5.665 -0.232 -7.005 1.00 87.25 91 HIS A CA 1
ATOM 631 C C . HIS A 1 91 ? -5.902 -0.734 -5.580 1.00 87.25 91 HIS A C 1
ATOM 633 O O . HIS A 1 91 ? -7.015 -1.121 -5.243 1.00 87.25 91 HIS A O 1
ATOM 639 N N . VAL A 1 92 ? -4.888 -0.644 -4.713 1.00 86.19 92 VAL A N 1
ATOM 640 C CA . VAL A 1 92 ? -4.990 -1.050 -3.301 1.00 86.19 92 VAL A CA 1
ATOM 641 C C . VAL A 1 92 ? -6.107 -0.300 -2.578 1.00 86.19 92 VAL A C 1
ATOM 643 O O . VAL A 1 92 ? -6.848 -0.919 -1.822 1.00 86.19 92 VAL A O 1
ATOM 646 N N . GLY A 1 93 ? -6.291 0.995 -2.852 1.00 83.56 93 GLY A N 1
ATOM 647 C CA . GLY A 1 93 ? -7.384 1.790 -2.277 1.00 83.56 93 GLY A CA 1
ATOM 648 C C . GLY A 1 93 ? -8.793 1.379 -2.725 1.00 83.56 93 GLY A C 1
ATOM 649 O O . GLY A 1 93 ? -9.770 1.817 -2.127 1.00 83.56 93 GLY A O 1
ATOM 650 N N . GLN A 1 94 ? -8.916 0.547 -3.759 1.00 83.19 94 GLN A N 1
ATOM 651 C CA . GLN A 1 94 ? -10.194 0.065 -4.294 1.00 83.19 94 GLN A CA 1
ATOM 652 C C . GLN A 1 94 ? -10.496 -1.384 -3.895 1.00 83.19 94 GLN A C 1
ATOM 654 O O . GLN A 1 94 ? -11.584 -1.884 -4.185 1.00 83.19 94 GLN A O 1
ATOM 659 N N . LEU A 1 95 ? -9.551 -2.067 -3.241 1.00 81.25 95 LEU A N 1
ATOM 660 C CA . LEU A 1 95 ? -9.705 -3.470 -2.883 1.00 81.25 95 LEU A CA 1
ATOM 661 C C . LEU A 1 95 ? -10.767 -3.644 -1.790 1.00 81.25 95 LEU A C 1
ATOM 663 O O . LEU A 1 95 ? -10.662 -3.003 -0.744 1.00 81.25 95 LEU A O 1
ATOM 667 N N . PRO A 1 96 ? -11.762 -4.527 -1.980 1.00 70.50 96 PRO A N 1
ATOM 668 C CA . PRO A 1 96 ? -12.647 -4.916 -0.895 1.00 70.50 96 PRO A CA 1
ATOM 669 C C . PRO A 1 96 ? -11.862 -5.753 0.122 1.00 70.50 96 PRO A C 1
ATOM 671 O O . PRO A 1 96 ? -11.260 -6.765 -0.242 1.00 70.50 96 PRO A O 1
ATOM 674 N N . GLN A 1 97 ? -11.884 -5.347 1.388 1.00 68.44 97 GLN A N 1
ATOM 675 C CA . GLN A 1 97 ? -11.422 -6.170 2.501 1.00 68.44 97 GLN A CA 1
ATOM 676 C C . GLN A 1 97 ? -12.642 -6.681 3.271 1.00 68.44 97 GLN A C 1
ATOM 678 O O . GLN A 1 97 ? -13.680 -6.022 3.332 1.00 68.44 97 GLN A O 1
ATOM 683 N N . HIS A 1 98 ? -12.544 -7.879 3.832 1.00 58.91 98 HIS A N 1
ATOM 684 C CA . HIS A 1 98 ? -13.537 -8.358 4.787 1.00 58.91 98 HIS A CA 1
ATOM 685 C C . HIS A 1 98 ? -12.894 -8.282 6.170 1.00 58.91 98 HIS A C 1
ATOM 687 O O . HIS A 1 98 ? -11.851 -8.898 6.393 1.00 58.91 98 HIS A O 1
ATOM 693 N N . ALA A 1 99 ? -13.471 -7.444 7.031 1.00 52.47 99 ALA A N 1
ATOM 694 C CA . ALA A 1 99 ? -13.161 -7.373 8.453 1.00 52.47 99 ALA A CA 1
ATOM 695 C C . ALA A 1 99 ? -14.116 -8.280 9.231 1.00 52.47 99 ALA A C 1
ATOM 697 O O . ALA A 1 99 ? -15.267 -8.457 8.762 1.00 52.47 99 ALA A O 1
#

pLDDT: mean 75.66, std 13.3, range [46.16, 91.31]

Sequence (99 aa):
MNVRLLSLSLFAATGLAGCGASEPPAPPPPPPTEVAAVKTPPPQYPLELACMGVGGTSTFKVTIGTDGKPSEVALLTGAGNPSASLNLRRHVGQLPQHA

Secondary structure (DSSP, 8-state):
---TTHHHHSTTSSTT------PPPPPPPPPPPPPB----PPP---HHHHHTT----EEEEEEEPTTSSEEEEEEEEE-S-HHHHHHHHHHHTT---B-

Radius of gyration: 32.36 Å; chains: 1; bounding box: 42×32×105 Å

Foldseek 3Di:
DDPPVVVVVVVVPPPPPPPPPPPPPDDDDDDDDDKDQPDQDDFDADPVCVVVVWDWDWDWDFDADPQQATPDIHTDDIDTDPVRNVSVSVSNNGGRMDD

InterPro domains:
  IPR037682 TonB, C-terminal [PF03544] (41-81)
  IPR037682 TonB, C-terminal [PS52015] (30-99)